Protein 1AEP (pdb70)

B-factor: mean 41.59, std 30.57, range [1.0, 100.0]

Sequence (153 aa):
NIAEAVQQLNHTIVNAAHELHETLGLPTPDEALNLLTEQANAFKTKIAEVTTSLKQEAEKHQGSVAEQLNAFARNLNNSIHDAATSLNLQDQLNSLQSALTNVGHQWQDIATKTQASAQEAWAPVQSALQEAAEKTKEAAANLQNSIQSAVQK

Organism: Locusta migratoria (NCBI:txid7004)

CATH classification: 1.20.120.20

Structure (mmCIF, N/CA/C/O backbone):
data_1AEP
#
_entry.id   1AEP
#
_cell.length_a   67.500
_cell.length_b   67.500
_cell.length_c   155.600
_cell.angle_alpha   90.00
_cell.angle_beta   90.00
_cell.angle_gamma   120.00
#
_symmetry.space_group_name_H-M   'P 65 2 2'
#
loop_
_atom_site.group_PDB
_atom_site.id
_atom_site.type_symbol
_atom_site.label_atom_id
_atom_site.label_alt_id
_atom_site.label_comp_id
_atom_site.label_asym_id
_atom_site.label_entity_id
_atom_site.label_seq_id
_atom_site.pdbx_PDB_ins_code
_atom_site.Cartn_x
_atom_site.Cartn_y
_atom_site.Cartn_z
_atom_site.occupancy
_atom_site.B_iso_or_equiv
_atom_site.auth_seq_id
_atom_site.auth_comp_id
_atom_site.auth_asym_id
_atom_site.auth_atom_id
_atom_site.pdbx_PDB_model_num
ATOM 1 N N . ASN A 1 6 ? 13.602 32.164 -11.368 1.00 67.96 6 ASN A N 1
ATOM 2 C CA . ASN A 1 6 ? 14.793 32.490 -10.582 1.00 48.86 6 ASN A CA 1
ATOM 3 C C . ASN A 1 6 ? 15.130 31.378 -9.628 1.00 100.00 6 ASN A C 1
ATOM 4 O O . ASN A 1 6 ? 16.262 30.887 -9.572 1.00 66.10 6 ASN A O 1
ATOM 9 N N . ILE A 1 7 ? 14.108 31.004 -8.862 1.00 33.01 7 ILE A N 1
ATOM 10 C CA . ILE A 1 7 ? 14.241 29.901 -7.953 1.00 34.29 7 ILE A CA 1
ATOM 11 C C . ILE A 1 7 ? 14.557 28.682 -8.794 1.00 21.60 7 ILE A C 1
ATOM 12 O O . ILE A 1 7 ? 15.448 27.890 -8.477 1.00 52.31 7 ILE A O 1
ATOM 17 N N . ALA A 1 8 ? 13.830 28.594 -9.895 1.00 67.51 8 ALA A N 1
ATOM 18 C CA . ALA A 1 8 ? 14.006 27.547 -10.862 1.00 10.64 8 ALA A CA 1
ATOM 19 C C . ALA A 1 8 ? 15.478 27.364 -11.155 1.00 12.89 8 ALA A C 1
ATOM 20 O O . ALA A 1 8 ? 16.023 26.259 -11.079 1.00 34.24 8 ALA A O 1
ATOM 22 N N . GLU A 1 9 ? 16.113 28.479 -11.461 1.00 25.91 9 GLU A N 1
ATOM 23 C CA . GLU A 1 9 ? 17.525 28.421 -11.741 1.00 21.50 9 GLU A CA 1
ATOM 24 C C . GLU A 1 9 ? 18.297 27.847 -10.593 1.00 30.31 9 GLU A C 1
ATOM 25 O O . GLU A 1 9 ? 18.992 26.834 -10.733 1.00 53.25 9 GLU A O 1
ATOM 31 N N . ALA A 1 10 ? 18.186 28.537 -9.464 1.00 14.27 10 ALA A N 1
ATOM 32 C CA . ALA A 1 10 ? 18.863 28.125 -8.256 1.00 33.46 10 ALA A CA 1
ATOM 33 C C . ALA A 1 10 ? 18.738 26.624 -8.034 1.00 13.87 10 ALA A C 1
ATOM 34 O O . ALA A 1 10 ? 19.722 25.900 -7.859 1.00 31.79 10 ALA A O 1
ATOM 36 N N . VAL A 1 11 ? 17.498 26.187 -8.101 1.00 11.32 11 VAL A N 1
ATOM 37 C CA . VAL A 1 11 ? 17.174 24.813 -7.896 1.00 25.50 11 VAL A CA 1
ATOM 38 C C . VAL A 1 11 ? 17.783 23.890 -8.930 1.00 27.21 11 VAL A C 1
ATOM 39 O O . VAL A 1 11 ? 18.078 22.735 -8.637 1.00 38.35 11 VAL A O 1
ATOM 43 N N . GLN A 1 12 ? 17.989 24.415 -10.128 1.00 28.66 12 GLN A N 1
ATOM 44 C CA . GLN A 1 12 ? 18.560 23.621 -11.191 1.00 27.01 12 GLN A CA 1
ATOM 45 C C . GLN A 1 12 ? 20.052 23.424 -10.963 1.00 20.22 12 GLN A C 1
ATOM 46 O O . GLN A 1 12 ? 20.637 22.365 -11.195 1.00 36.58 12 GLN A O 1
ATOM 52 N N . GLN A 1 13 ? 20.643 24.480 -10.442 1.00 35.99 13 GLN A N 1
ATOM 53 C CA . GLN A 1 13 ? 22.034 24.474 -10.139 1.00 28.43 13 GLN A CA 1
ATOM 54 C C . GLN A 1 13 ? 22.328 23.572 -8.944 1.00 22.26 13 GLN A C 1
ATOM 55 O O . GLN A 1 13 ? 23.366 22.931 -8.846 1.00 22.21 13 GLN A O 1
ATOM 61 N N . LEU A 1 14 ? 21.373 23.515 -8.039 1.00 22.83 14 LEU A N 1
ATOM 62 C CA . LEU A 1 14 ? 21.466 22.677 -6.867 1.00 8.10 14 LEU A CA 1
ATOM 63 C C . LEU A 1 14 ? 21.544 21.206 -7.256 1.00 35.56 14 LEU A C 1
ATOM 64 O O . LEU A 1 14 ? 22.377 20.432 -6.773 1.00 22.00 14 LEU A O 1
ATOM 69 N N . ASN A 1 15 ? 20.640 20.849 -8.151 1.00 10.27 15 ASN A N 1
ATOM 70 C CA . ASN A 1 15 ? 20.497 19.510 -8.665 1.00 19.42 15 ASN A CA 1
ATOM 71 C C . ASN A 1 15 ? 21.775 19.001 -9.285 1.00 8.22 15 ASN A C 1
ATOM 72 O O . ASN A 1 15 ? 22.239 17.888 -9.013 1.00 35.68 15 ASN A O 1
ATOM 77 N N . HIS A 1 16 ? 22.336 19.808 -10.146 1.00 23.01 16 HIS A N 1
ATOM 78 C CA . HIS A 1 16 ? 23.547 19.371 -10.769 1.00 13.92 16 HIS A CA 1
ATOM 79 C C . HIS A 1 16 ? 24.578 19.097 -9.700 1.00 11.19 16 HIS A C 1
ATOM 80 O O . HIS A 1 16 ? 25.237 18.054 -9.684 1.00 36.11 16 HIS A O 1
ATOM 87 N N . THR A 1 17 ? 24.692 20.066 -8.815 1.00 14.88 17 THR A N 1
ATOM 88 C CA . THR A 1 17 ? 25.631 19.952 -7.726 1.00 11.73 17 THR A CA 1
ATOM 89 C C . THR A 1 17 ? 25.422 18.623 -7.033 1.00 17.52 17 THR A C 1
ATOM 90 O O . THR A 1 17 ? 26.295 17.763 -7.025 1.00 43.98 17 THR A O 1
ATOM 94 N N . ILE A 1 18 ? 24.241 18.459 -6.481 1.00 2.16 18 ILE A N 1
ATOM 95 C CA . ILE A 1 18 ? 23.917 17.226 -5.775 1.00 27.31 18 ILE A CA 1
ATOM 96 C C . ILE A 1 18 ? 24.231 15.951 -6.555 1.00 7.17 18 ILE A C 1
ATOM 97 O O . ILE A 1 18 ? 24.821 15.014 -6.013 1.00 46.58 18 ILE A O 1
ATOM 102 N N . VAL A 1 19 ? 23.809 15.910 -7.813 1.00 23.44 19 VAL A N 1
ATOM 103 C CA . VAL A 1 19 ? 24.032 14.714 -8.602 1.00 14.83 19 VAL A CA 1
ATOM 104 C C . VAL A 1 19 ? 25.488 14.248 -8.604 1.00 25.32 19 VAL A C 1
ATOM 105 O O . VAL A 1 19 ? 25.791 13.067 -8.405 1.00 44.81 19 VAL A O 1
ATOM 109 N N . ASN A 1 20 ? 26.376 15.196 -8.864 1.00 22.80 20 ASN A N 1
ATOM 110 C CA . ASN A 1 20 ? 27.806 14.979 -8.911 1.00 25.01 20 ASN A CA 1
ATOM 111 C C . ASN A 1 20 ? 28.365 14.497 -7.564 1.00 16.52 20 ASN A C 1
ATOM 112 O O . ASN A 1 20 ? 28.976 13.431 -7.484 1.00 29.28 20 ASN A O 1
ATOM 117 N N . ALA A 1 21 ? 28.083 15.288 -6.507 1.00 23.75 21 ALA A N 1
ATOM 118 C CA . ALA A 1 21 ? 28.438 14.999 -5.127 1.00 29.28 21 ALA A CA 1
ATOM 119 C C . ALA A 1 21 ? 28.130 13.555 -4.814 1.00 20.49 21 ALA A C 1
ATOM 120 O O . ALA A 1 21 ? 28.967 12.830 -4.307 1.00 44.21 21 ALA A O 1
ATOM 122 N N . ALA A 1 22 ? 26.922 13.122 -5.166 1.00 35.55 22 ALA A N 1
ATOM 123 C CA . ALA A 1 22 ? 26.549 11.733 -4.954 1.00 23.30 22 ALA A CA 1
ATOM 124 C C . ALA A 1 22 ? 27.409 10.732 -5.730 1.00 26.73 22 ALA A C 1
ATOM 125 O O . ALA A 1 22 ? 27.762 9.691 -5.193 1.00 56.08 22 ALA A O 1
ATOM 127 N N . HIS A 1 23 ? 27.766 11.063 -6.980 1.00 18.02 23 HIS A N 1
ATOM 128 C CA . HIS A 1 23 ? 28.610 10.187 -7.781 1.00 33.51 23 HIS A CA 1
ATOM 129 C C . HIS A 1 23 ? 29.884 9.852 -7.014 1.00 26.23 23 HIS A C 1
ATOM 130 O O . HIS A 1 23 ? 30.309 8.698 -6.935 1.00 100.00 23 HIS A O 1
ATOM 137 N N . GLU A 1 24 ? 30.500 10.910 -6.472 1.00 24.34 24 GLU A N 1
ATOM 138 C CA . GLU A 1 24 ? 31.741 10.875 -5.703 1.00 42.18 24 GLU A CA 1
ATOM 139 C C . GLU A 1 24 ? 31.718 10.098 -4.423 1.00 16.99 24 GLU A C 1
ATOM 140 O O . GLU A 1 24 ? 32.751 9.593 -3.989 1.00 65.14 24 GLU A O 1
ATOM 146 N N . LEU A 1 25 ? 30.531 10.030 -3.827 1.00 45.25 25 LEU A N 1
ATOM 147 C CA . LEU A 1 25 ? 30.363 9.301 -2.607 1.00 12.63 25 LEU A CA 1
ATOM 148 C C . LEU A 1 25 ? 30.976 7.910 -2.736 1.00 71.16 25 LEU A C 1
ATOM 149 O O . LEU A 1 25 ? 31.642 7.418 -1.821 1.00 41.17 25 LEU A O 1
ATOM 154 N N . HIS A 1 26 ? 30.777 7.303 -3.916 1.00 41.32 26 HIS A N 1
ATOM 155 C CA . HIS A 1 26 ? 31.272 5.953 -4.299 1.00 67.61 26 HIS A CA 1
ATOM 156 C C . HIS A 1 26 ? 32.791 5.833 -4.324 1.00 41.50 26 HIS A C 1
ATOM 157 O O . HIS A 1 26 ? 33.355 4.737 -4.317 1.00 40.31 26 HIS A O 1
ATOM 164 N N . GLU A 1 27 ? 33.470 6.952 -4.386 1.00 35.73 27 GLU A N 1
ATOM 165 C CA . GLU A 1 27 ? 34.894 6.861 -4.435 1.00 27.63 27 GLU A CA 1
ATOM 166 C C . GLU A 1 27 ? 35.485 6.856 -3.052 1.00 31.89 27 GLU A C 1
ATOM 167 O O . GLU A 1 27 ? 36.706 6.866 -2.893 1.00 52.61 27 GLU A O 1
ATOM 173 N N . THR A 1 28 ? 34.606 6.876 -2.050 1.00 41.69 28 THR A N 1
ATOM 174 C CA . THR A 1 28 ? 35.073 6.863 -0.680 1.00 31.35 28 THR A CA 1
ATOM 175 C C 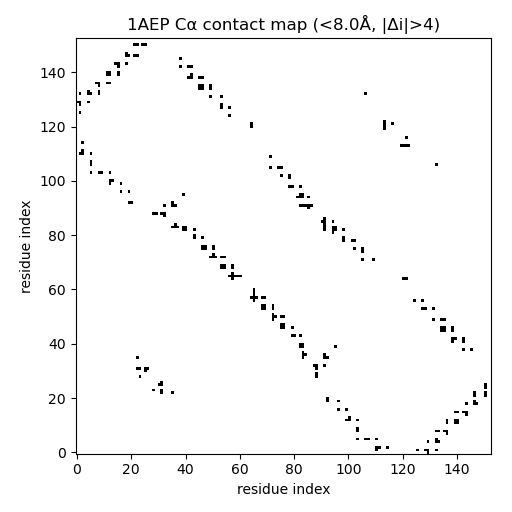. THR A 1 28 ? 35.567 5.461 -0.382 1.00 69.92 28 THR A C 1
ATOM 176 O O . THR A 1 28 ? 36.310 5.230 0.560 1.00 52.41 28 THR A O 1
ATOM 180 N N . LEU A 1 29 ? 35.131 4.528 -1.223 1.00 43.47 29 LEU A N 1
ATOM 181 C CA . LEU A 1 29 ? 35.463 3.119 -1.104 1.00 74.85 29 LEU A CA 1
ATOM 182 C C . LEU A 1 29 ? 36.896 2.775 -1.498 1.00 38.97 29 LEU A C 1
ATOM 183 O O . LEU A 1 29 ? 37.388 1.675 -1.222 1.00 91.64 29 LEU A O 1
ATOM 188 N N . GLY A 1 30 ? 37.548 3.723 -2.160 1.00 100.00 30 GLY A N 1
ATOM 189 C CA . GLY A 1 30 ? 38.918 3.564 -2.624 1.00 100.00 30 GLY A CA 1
ATOM 190 C C . GLY A 1 30 ? 39.947 4.042 -1.614 1.00 100.00 30 GLY A C 1
ATOM 191 O O . GLY A 1 30 ? 41.156 4.016 -1.867 1.00 100.00 30 GLY A O 1
ATOM 192 N N . LEU A 1 31 ? 39.453 4.473 -0.462 1.00 100.00 31 LEU A N 1
ATOM 193 C CA . LEU A 1 31 ? 40.286 4.945 0.619 1.00 100.00 31 LEU A CA 1
ATOM 194 C C . LEU A 1 31 ? 41.055 3.806 1.244 1.00 93.26 31 LEU A C 1
ATOM 195 O O . LEU A 1 31 ? 40.631 2.652 1.183 1.00 100.00 31 LEU A O 1
ATOM 200 N N . PRO A 1 32 ? 42.180 4.154 1.864 1.00 100.00 32 PRO A N 1
ATOM 201 C CA . PRO A 1 32 ? 43.037 3.190 2.523 1.00 100.00 32 PRO A CA 1
ATOM 202 C C . PRO A 1 32 ? 42.289 2.157 3.359 1.00 62.23 32 PRO A C 1
ATOM 203 O O . PRO A 1 32 ? 42.347 0.965 3.087 1.00 67.11 32 PRO A O 1
ATOM 207 N N . THR A 1 33 ? 41.590 2.622 4.392 1.00 52.69 33 THR A N 1
ATOM 208 C CA . THR A 1 33 ? 40.839 1.714 5.239 1.00 86.86 33 THR A CA 1
ATOM 209 C C . THR A 1 33 ? 39.349 1.890 5.090 1.00 42.19 33 THR A C 1
ATOM 210 O O . THR A 1 33 ? 38.889 2.943 4.603 1.00 100.00 33 THR A O 1
ATOM 214 N N . PRO A 1 34 ? 38.600 0.846 5.441 1.00 73.01 34 PRO A N 1
ATOM 215 C CA . PRO A 1 34 ? 37.151 0.873 5.400 1.00 100.00 34 PRO A CA 1
ATOM 216 C C . PRO A 1 34 ? 36.668 1.639 6.633 1.00 33.22 34 PRO A C 1
ATOM 217 O O . PRO A 1 34 ? 35.490 1.919 6.815 1.00 100.00 34 PRO A O 1
ATOM 221 N N . ASP A 1 35 ? 37.644 2.038 7.472 1.00 68.54 35 ASP A N 1
ATOM 222 C CA . ASP A 1 35 ? 37.438 2.827 8.689 1.00 61.31 35 ASP A CA 1
ATOM 223 C C . ASP A 1 35 ? 37.612 4.327 8.407 1.00 64.16 35 ASP A C 1
ATOM 224 O O . ASP A 1 35 ? 36.794 5.172 8.772 1.00 63.17 35 ASP A O 1
ATOM 229 N N . GLU A 1 36 ? 38.713 4.640 7.759 1.00 32.98 36 GLU A N 1
ATOM 230 C CA . GLU A 1 36 ? 39.040 5.997 7.397 1.00 29.87 36 GLU A CA 1
ATOM 231 C C . GLU A 1 36 ? 37.872 6.646 6.697 1.00 34.47 36 GLU A C 1
ATOM 232 O O . GLU A 1 36 ? 37.443 7.758 7.015 1.00 69.50 36 GLU A O 1
ATOM 238 N N . ALA A 1 37 ? 37.396 5.936 5.700 1.00 36.54 37 ALA A N 1
ATOM 239 C CA . ALA A 1 37 ? 36.297 6.401 4.905 1.00 42.42 37 ALA A CA 1
ATOM 240 C C . ALA A 1 37 ? 35.045 6.603 5.731 1.00 25.82 37 ALA A C 1
ATOM 241 O O . ALA A 1 37 ? 34.352 7.611 5.615 1.00 75.41 37 ALA A O 1
ATOM 243 N N . LEU A 1 38 ? 34.759 5.619 6.572 1.00 28.12 38 LEU A N 1
ATOM 244 C CA . LEU A 1 38 ? 33.577 5.691 7.405 1.00 20.09 38 LEU A CA 1
ATOM 245 C C . LEU A 1 38 ? 33.536 6.930 8.262 1.00 29.05 38 LEU A C 1
ATOM 246 O O . LEU A 1 38 ? 32.485 7.519 8.493 1.00 41.70 38 LEU A O 1
ATOM 251 N N . ASN A 1 39 ? 34.703 7.317 8.755 1.00 27.39 39 ASN A N 1
ATOM 252 C CA . ASN A 1 39 ? 34.845 8.458 9.612 1.00 47.94 39 ASN A CA 1
ATOM 253 C C . ASN A 1 39 ? 34.711 9.734 8.805 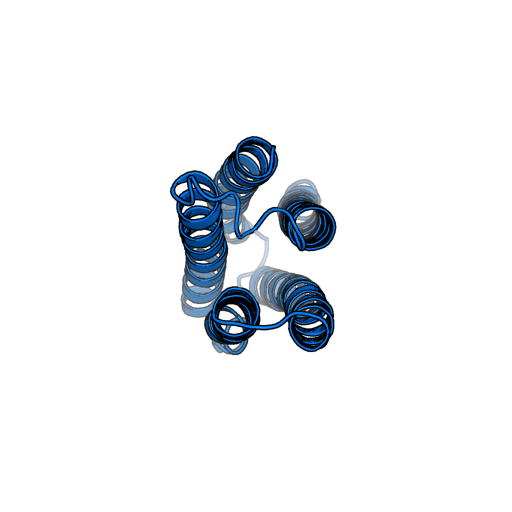1.00 32.77 39 ASN A C 1
ATOM 254 O O . ASN A 1 39 ? 34.073 10.718 9.214 1.00 46.07 39 ASN A O 1
ATOM 259 N N . LEU A 1 40 ? 35.286 9.659 7.604 1.00 22.89 40 LEU A N 1
ATOM 260 C CA . LEU A 1 40 ? 35.211 10.768 6.683 1.00 13.28 40 LEU A CA 1
ATOM 261 C C . LEU A 1 40 ? 33.737 11.074 6.375 1.00 23.50 40 LEU A C 1
ATOM 262 O O . LEU A 1 40 ? 33.201 12.166 6.598 1.00 36.53 40 LEU A O 1
ATOM 267 N N . LEU A 1 41 ? 33.053 10.066 5.880 1.00 13.32 41 LEU A N 1
ATOM 268 C CA . LEU A 1 41 ? 31.661 10.154 5.558 1.00 27.50 41 LEU A CA 1
ATOM 269 C C . LEU A 1 41 ? 30.797 10.677 6.712 1.00 42.55 41 LEU A C 1
ATOM 270 O O . LEU A 1 41 ? 29.987 11.598 6.551 1.00 41.40 41 LEU A O 1
ATOM 275 N N . THR A 1 42 ? 30.950 10.042 7.860 1.00 15.80 42 THR A N 1
ATOM 276 C CA . THR A 1 42 ? 30.132 10.419 8.972 1.00 29.14 42 THR A CA 1
ATOM 277 C C . THR A 1 42 ? 30.238 11.875 9.249 1.00 25.44 42 THR A C 1
ATOM 278 O O . THR A 1 42 ? 29.256 12.553 9.530 1.00 38.62 42 THR A O 1
ATOM 282 N N . GLU A 1 43 ? 31.466 12.320 9.120 1.00 9.16 43 GLU A N 1
ATOM 283 C CA . GLU A 1 43 ? 31.790 13.706 9.334 1.00 1.51 43 GLU A CA 1
ATOM 284 C C . GLU A 1 43 ? 31.078 14.591 8.354 1.00 18.42 43 GLU A C 1
ATOM 285 O O . GLU A 1 43 ? 30.353 15.516 8.711 1.00 40.16 43 GLU A O 1
ATOM 291 N N . GLN A 1 44 ? 31.302 14.296 7.095 1.00 32.94 44 GLN A N 1
ATOM 292 C CA . GLN A 1 44 ? 30.683 15.049 6.038 1.00 18.15 44 GLN A CA 1
ATOM 293 C C . GLN A 1 44 ? 29.171 15.076 6.168 1.00 23.98 44 GLN A C 1
ATOM 294 O O . GLN A 1 44 ? 28.524 16.119 6.028 1.00 19.27 44 GLN A O 1
ATOM 300 N N . ALA A 1 45 ? 28.615 13.912 6.421 1.00 7.56 45 ALA A N 1
ATOM 301 C CA . ALA A 1 45 ? 27.196 13.841 6.584 1.00 12.40 45 ALA A CA 1
ATOM 302 C C . ALA A 1 45 ? 26.750 14.782 7.689 1.00 7.54 45 ALA A C 1
ATOM 303 O O . ALA A 1 45 ? 25.730 15.455 7.608 1.00 34.31 45 ALA A O 1
ATOM 305 N N . ASN A 1 46 ? 27.544 14.842 8.737 1.00 23.73 46 ASN A N 1
ATOM 306 C CA . ASN A 1 46 ? 27.170 15.687 9.821 1.00 3.89 46 ASN A CA 1
ATOM 307 C C . ASN A 1 46 ? 27.275 17.144 9.484 1.00 12.77 46 ASN A C 1
ATOM 308 O O . ASN A 1 46 ? 26.486 17.957 9.935 1.00 20.75 46 ASN A O 1
ATOM 313 N N . ALA A 1 47 ? 28.270 17.473 8.679 1.00 7.96 47 ALA A N 1
ATOM 314 C CA . ALA A 1 47 ? 28.443 18.859 8.289 1.00 10.07 47 ALA A CA 1
ATOM 315 C C . ALA A 1 47 ? 27.256 19.353 7.462 1.00 7.25 47 ALA A C 1
ATOM 316 O O . ALA A 1 47 ? 26.758 20.465 7.640 1.00 29.57 47 ALA A O 1
ATOM 318 N N . PHE A 1 48 ? 26.802 18.491 6.566 1.00 5.40 48 PHE A N 1
ATOM 319 C CA . PHE A 1 48 ? 25.693 18.766 5.703 1.00 27.96 48 PHE A CA 1
ATOM 320 C C . PHE A 1 48 ? 24.440 18.935 6.484 1.00 12.89 48 PHE A C 1
ATOM 321 O O . PHE A 1 48 ? 23.711 19.939 6.410 1.00 19.59 48 PHE A O 1
ATOM 329 N N . LYS A 1 49 ? 24.188 17.885 7.247 1.00 18.07 49 LYS A N 1
ATOM 330 C CA . LYS A 1 49 ? 23.000 17.851 8.061 1.00 1.00 49 LYS A CA 1
ATOM 331 C C . LYS A 1 49 ? 22.877 19.168 8.794 1.00 1.47 49 LYS A C 1
ATOM 332 O O . LYS A 1 49 ? 21.811 19.764 8.926 1.00 38.85 49 LYS A O 1
ATOM 338 N N . THR A 1 50 ? 24.018 19.608 9.302 1.00 20.04 50 THR A N 1
ATOM 339 C CA . THR A 1 50 ? 24.107 20.833 10.102 1.00 29.48 50 THR A CA 1
ATOM 340 C C . THR A 1 50 ? 23.631 22.049 9.359 1.00 20.24 50 THR A C 1
ATOM 341 O O . THR A 1 50 ? 22.935 22.905 9.882 1.00 31.70 50 THR A O 1
ATOM 345 N N . LYS A 1 51 ? 24.097 22.139 8.127 1.00 30.10 51 LYS A N 1
ATOM 346 C CA . LYS A 1 51 ? 23.757 23.232 7.264 1.00 11.03 51 LYS A CA 1
ATOM 347 C C . LYS A 1 51 ? 22.279 23.206 6.852 1.00 50.65 51 LYS A C 1
ATOM 348 O O . LYS A 1 51 ? 21.604 24.227 6.941 1.00 18.37 51 LYS A O 1
ATOM 354 N N . ILE A 1 52 ? 21.775 22.051 6.395 1.00 11.00 52 ILE A N 1
ATOM 355 C CA . ILE A 1 52 ? 20.377 21.889 5.995 1.00 18.43 52 ILE A CA 1
ATOM 356 C C . ILE A 1 52 ? 19.403 22.219 7.112 1.00 19.93 52 ILE A C 1
ATOM 357 O O . ILE A 1 52 ? 18.315 22.772 6.933 1.00 54.16 52 ILE A O 1
ATOM 362 N N . ALA A 1 53 ? 19.807 21.882 8.302 1.00 22.13 53 ALA A N 1
ATOM 363 C CA . ALA A 1 53 ? 18.981 22.203 9.423 1.00 37.72 53 ALA A CA 1
ATOM 364 C C . ALA A 1 53 ? 18.966 23.722 9.672 1.00 5.69 53 ALA A C 1
ATOM 365 O O . ALA A 1 53 ? 18.016 24.293 10.211 1.00 57.14 53 ALA A O 1
ATOM 367 N N . GLU A 1 54 ? 20.042 24.395 9.274 1.00 59.40 54 GLU A N 1
ATOM 368 C CA . GLU A 1 54 ? 20.128 25.831 9.451 1.00 9.87 54 GLU A CA 1
ATOM 369 C C . GLU A 1 54 ? 19.070 26.530 8.641 1.00 22.98 54 GLU A C 1
ATOM 370 O O . GLU A 1 54 ? 18.383 27.430 9.128 1.00 31.63 54 GLU A O 1
ATOM 376 N N . VAL A 1 55 ? 18.978 26.099 7.380 1.00 3.17 55 VAL A N 1
ATOM 377 C CA . VAL A 1 55 ? 18.048 26.574 6.388 1.00 26.39 55 VAL A CA 1
ATOM 378 C C . VAL A 1 55 ? 16.646 26.367 6.888 1.00 1.20 55 VAL A C 1
ATOM 379 O O . VAL A 1 55 ? 15.834 27.293 6.985 1.00 45.88 55 VAL A O 1
ATOM 383 N N . THR A 1 56 ? 16.362 25.120 7.247 1.00 18.98 56 THR A N 1
ATOM 384 C CA . THR A 1 56 ? 15.072 24.765 7.783 1.00 8.06 56 THR A CA 1
ATOM 385 C C . THR A 1 56 ? 14.601 25.737 8.848 1.00 14.23 56 THR A C 1
ATOM 386 O O . THR A 1 56 ? 13.454 26.159 8.874 1.00 33.25 56 THR A O 1
ATOM 390 N N . THR A 1 57 ? 15.520 26.107 9.736 1.00 25.53 57 THR A N 1
ATOM 391 C CA . THR A 1 57 ? 15.233 27.036 10.810 1.00 11.26 57 THR A CA 1
ATOM 392 C C . THR A 1 57 ? 15.008 28.450 10.336 1.00 21.26 57 THR A C 1
ATOM 393 O O . THR A 1 57 ? 14.144 29.174 10.796 1.00 33.34 57 THR A O 1
ATOM 397 N N . SER A 1 58 ? 15.761 28.846 9.360 1.00 21.67 58 SER A N 1
ATOM 398 C CA . SER A 1 58 ? 15.551 30.191 8.916 1.00 1.41 58 SER A CA 1
ATOM 399 C C . SER A 1 58 ? 14.295 30.356 8.075 1.00 7.05 58 SER A C 1
ATOM 400 O O . SER A 1 58 ? 13.702 31.426 8.015 1.00 29.80 58 SER A O 1
ATOM 403 N N . LEU A 1 59 ? 13.865 29.293 7.433 1.00 19.82 59 LEU A N 1
ATOM 404 C CA . LEU A 1 59 ? 12.667 29.319 6.620 1.00 14.93 59 LEU A CA 1
ATOM 405 C C . LEU A 1 59 ? 11.449 29.205 7.515 1.00 44.35 59 LEU A C 1
ATOM 406 O O . LEU A 1 59 ? 10.383 29.727 7.228 1.00 22.83 59 LEU A O 1
ATOM 411 N N . LYS A 1 60 ? 11.603 28.488 8.619 1.00 12.76 60 LYS A N 1
ATOM 412 C CA . LYS A 1 60 ? 10.502 28.370 9.530 1.00 20.67 60 LYS A CA 1
ATOM 413 C C . LYS A 1 60 ? 10.146 29.788 10.028 1.00 21.52 60 LYS A C 1
ATOM 414 O O . LYS A 1 60 ? 8.994 30.156 10.205 1.00 52.56 60 LYS A O 1
ATOM 420 N N . GLN A 1 61 ? 11.204 30.561 10.244 1.00 32.86 61 GLN A N 1
ATOM 421 C CA . GLN A 1 61 ? 11.118 31.928 10.748 1.00 5.85 61 GLN A CA 1
ATOM 422 C C . GLN A 1 61 ? 10.425 32.859 9.798 1.00 22.20 61 GLN A C 1
ATOM 423 O O . GLN A 1 61 ? 9.636 33.737 10.156 1.00 43.77 61 GLN A O 1
ATOM 429 N N . GLU A 1 62 ? 10.748 32.640 8.559 1.00 30.34 62 GLU A N 1
ATOM 430 C CA . GLU A 1 62 ? 10.155 33.421 7.526 1.00 34.13 62 GLU A CA 1
ATOM 431 C C . GLU A 1 62 ? 8.654 33.182 7.481 1.00 26.39 62 GLU A C 1
ATOM 432 O O . GLU A 1 62 ? 7.849 34.110 7.411 1.00 30.88 62 GLU A O 1
ATOM 438 N N . ALA A 1 63 ? 8.293 31.907 7.531 1.00 27.23 63 ALA A N 1
ATOM 439 C CA . ALA A 1 63 ? 6.908 31.517 7.454 1.00 28.77 63 ALA A CA 1
ATOM 440 C C . ALA A 1 63 ? 6.080 32.256 8.482 1.00 17.69 63 ALA A C 1
ATOM 441 O O . ALA A 1 63 ? 4.914 32.555 8.267 1.00 35.41 63 ALA A O 1
ATOM 443 N N . GLU A 1 64 ? 6.713 32.524 9.600 1.00 26.60 64 GLU A N 1
ATOM 444 C CA . GLU A 1 64 ? 6.064 33.188 10.690 1.00 4.65 64 GLU A CA 1
ATOM 445 C C . GLU A 1 64 ? 5.630 34.574 10.323 1.00 32.89 64 GLU A C 1
ATOM 446 O O . GLU A 1 64 ? 4.807 35.164 11.014 1.00 28.00 64 GLU A O 1
ATOM 452 N N . LYS A 1 65 ? 6.227 35.111 9.275 1.00 21.00 65 LYS A N 1
ATOM 453 C CA . LYS A 1 65 ? 5.899 36.477 8.886 1.00 22.60 65 LYS A CA 1
ATOM 454 C C . LYS A 1 65 ? 4.809 36.620 7.854 1.00 15.52 65 LYS A C 1
ATOM 455 O O . LYS A 1 65 ? 4.310 37.717 7.636 1.00 31.46 65 LYS A O 1
ATOM 461 N N . HIS A 1 66 ? 4.451 35.519 7.211 1.00 17.94 66 HIS A N 1
ATOM 462 C CA . HIS A 1 66 ? 3.441 35.578 6.189 1.00 21.55 66 HIS A CA 1
ATOM 463 C C . HIS A 1 66 ? 2.131 34.951 6.619 1.00 46.05 66 HIS A C 1
ATOM 464 O O . HIS A 1 66 ? 2.076 34.334 7.678 1.00 26.76 66 HIS A O 1
ATOM 471 N N . GLN A 1 67 ? 1.091 35.152 5.821 1.00 42.25 67 GLN A N 1
ATOM 472 C CA . GLN A 1 67 ? -0.222 34.635 6.133 1.00 27.71 67 GLN A CA 1
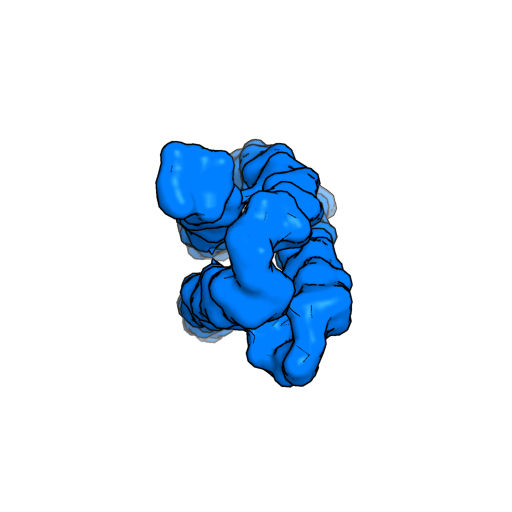ATOM 473 C C . GLN A 1 67 ? -0.682 33.689 5.073 1.00 48.60 67 GLN A C 1
ATOM 474 O O . GLN A 1 67 ? -0.139 33.641 3.970 1.00 20.39 67 GLN A O 1
ATOM 480 N N . GLY A 1 68 ? -1.718 32.953 5.393 1.00 12.61 68 GLY A N 1
ATOM 481 C CA . GLY A 1 68 ? -2.247 32.076 4.368 1.00 42.12 68 GLY A CA 1
ATOM 482 C C . GLY A 1 68 ? -1.585 30.726 4.309 1.00 12.70 68 GLY A C 1
ATOM 483 O O . GLY A 1 68 ? -1.034 30.240 5.282 1.00 71.30 68 GLY A O 1
ATOM 484 N N . SER A 1 69 ? -1.712 30.090 3.142 1.00 22.81 69 SER A N 1
ATOM 485 C CA . SER A 1 69 ? -1.202 28.753 2.891 1.00 9.79 69 SER A CA 1
ATOM 486 C C . SER A 1 69 ? 0.259 28.696 2.473 1.00 33.54 69 SER A C 1
ATOM 487 O O . SER A 1 69 ? 0.870 27.630 2.496 1.00 43.05 69 SER A O 1
ATOM 490 N N . VAL A 1 70 ? 0.806 29.847 2.098 1.00 11.87 70 VAL A N 1
ATOM 491 C CA . VAL A 1 70 ? 2.201 29.950 1.706 1.00 28.73 70 VAL A CA 1
ATOM 492 C C . VAL A 1 70 ? 3.027 29.664 2.950 1.00 25.48 70 VAL A C 1
ATOM 493 O O . VAL A 1 70 ? 3.940 28.843 2.942 1.00 48.73 70 VAL A O 1
ATOM 497 N N . ALA A 1 71 ? 2.628 30.329 4.033 1.00 4.64 71 ALA A N 1
ATOM 498 C CA . ALA A 1 71 ? 3.239 30.206 5.340 1.00 25.99 71 ALA A CA 1
ATOM 499 C C . ALA A 1 71 ? 3.136 28.789 5.836 1.00 11.60 71 ALA A C 1
ATOM 500 O O . ALA A 1 71 ? 4.080 28.219 6.375 1.00 43.01 71 ALA A O 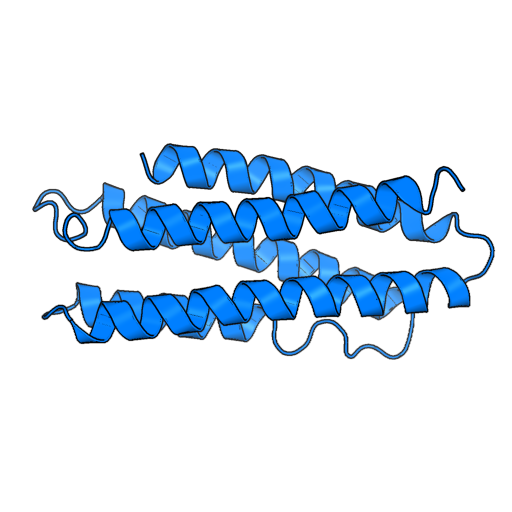1
ATOM 502 N N . GLU A 1 72 ? 1.962 28.217 5.630 1.00 19.29 72 GLU A N 1
ATOM 503 C CA . GLU A 1 72 ? 1.744 26.849 6.008 1.00 8.85 72 GLU A CA 1
ATOM 504 C C . GLU A 1 72 ? 2.716 25.956 5.252 1.00 13.27 72 GLU A C 1
ATOM 505 O O . GLU A 1 72 ? 3.558 25.227 5.815 1.00 100.00 72 GLU A O 1
ATOM 511 N N . GLN A 1 73 ? 2.621 26.049 3.949 1.00 29.63 73 GLN A N 1
ATOM 512 C CA . GLN A 1 73 ? 3.410 25.277 3.051 1.00 8.01 73 GLN A CA 1
ATOM 513 C C . GLN A 1 73 ? 4.895 25.513 3.178 1.00 21.90 73 GLN A C 1
ATOM 514 O O . GLN A 1 73 ? 5.669 24.616 2.878 1.00 30.51 73 GLN A O 1
ATOM 520 N N . LEU A 1 74 ? 5.276 26.729 3.572 1.00 12.17 74 LEU A N 1
ATOM 521 C CA . LEU A 1 74 ? 6.674 27.091 3.735 1.00 21.05 74 LEU A CA 1
ATOM 522 C C . LEU A 1 74 ? 7.256 26.363 4.934 1.00 44.49 74 LEU A C 1
ATOM 523 O O . LEU A 1 74 ? 8.318 25.732 4.882 1.00 27.36 74 LEU A O 1
ATOM 528 N N . ASN A 1 75 ? 6.500 26.437 6.024 1.00 40.66 75 ASN A N 1
ATOM 529 C CA . ASN A 1 75 ? 6.833 25.783 7.264 1.00 40.15 75 ASN A CA 1
ATOM 530 C C . ASN A 1 75 ? 6.927 24.284 7.025 1.00 17.48 75 ASN A C 1
ATOM 531 O O . ASN A 1 75 ? 7.843 23.615 7.483 1.00 60.92 75 ASN A O 1
ATOM 536 N N . ALA A 1 76 ? 5.974 23.771 6.261 1.00 25.98 76 ALA A N 1
ATOM 537 C CA . ALA A 1 76 ? 5.965 22.360 5.914 1.00 10.40 76 ALA A CA 1
ATOM 538 C C . ALA A 1 76 ? 7.251 21.944 5.235 1.00 22.14 76 ALA A C 1
ATOM 539 O O . ALA A 1 76 ? 7.904 20.982 5.630 1.00 46.46 76 ALA A O 1
ATOM 541 N N . PHE A 1 77 ? 7.601 22.654 4.171 1.00 16.69 77 PHE A N 1
ATOM 542 C CA . PHE A 1 77 ? 8.786 22.352 3.421 1.00 25.63 77 PHE A CA 1
ATOM 543 C C . PHE A 1 77 ? 9.984 22.242 4.311 1.00 11.50 77 PHE A C 1
ATOM 544 O O . PHE A 1 77 ? 10.758 21.293 4.243 1.00 19.17 77 PHE A O 1
ATOM 552 N N . ALA A 1 78 ? 10.130 23.239 5.150 1.00 9.54 78 ALA A N 1
ATOM 553 C CA . ALA A 1 78 ? 11.229 23.209 6.053 1.00 16.12 78 ALA A CA 1
ATOM 554 C C . ALA A 1 78 ? 11.230 21.927 6.881 1.00 24.55 78 ALA A C 1
ATOM 555 O O . ALA A 1 78 ? 12.236 21.236 6.957 1.00 47.58 78 ALA A O 1
ATOM 557 N N . ARG A 1 79 ? 10.102 21.633 7.534 1.00 30.29 79 ARG A N 1
ATOM 558 C CA . ARG A 1 79 ? 9.988 20.452 8.376 1.00 40.76 79 ARG A CA 1
ATOM 559 C C . ARG A 1 79 ? 10.456 19.221 7.636 1.00 19.81 79 ARG A C 1
ATOM 560 O O . ARG A 1 79 ? 11.231 18.424 8.133 1.00 49.14 79 ARG A O 1
ATOM 568 N N . ASN A 1 80 ? 9.980 19.099 6.413 1.00 19.43 80 ASN A N 1
ATOM 569 C CA . ASN A 1 80 ? 10.335 17.989 5.566 1.00 22.59 80 ASN A CA 1
ATOM 570 C C . ASN A 1 80 ? 11.815 17.900 5.257 1.00 38.50 80 ASN A C 1
ATOM 571 O O . ASN A 1 80 ? 12.380 16.809 5.325 1.00 32.80 80 ASN A O 1
ATOM 576 N N . LEU A 1 81 ? 12.435 19.045 4.892 1.00 23.11 81 LEU A N 1
ATOM 577 C CA . LEU A 1 81 ? 13.846 19.044 4.597 1.00 28.57 81 LEU A CA 1
ATOM 578 C C . LEU A 1 81 ? 14.570 18.439 5.768 1.00 46.33 81 LEU A C 1
ATOM 579 O O . LEU A 1 81 ? 15.447 17.615 5.619 1.00 28.87 81 LEU A O 1
ATOM 584 N N . ASN A 1 82 ? 14.128 18.839 6.965 1.00 16.04 82 ASN A N 1
ATOM 585 C CA . ASN A 1 82 ? 14.696 18.350 8.202 1.00 61.29 82 ASN A CA 1
ATOM 586 C C . ASN A 1 82 ? 14.519 16.851 8.390 1.00 20.88 82 ASN A C 1
ATOM 587 O O . ASN A 1 82 ? 15.362 16.165 8.961 1.00 49.80 82 ASN A O 1
ATOM 592 N N . ASN A 1 83 ? 13.409 16.332 7.918 1.00 62.10 83 ASN A N 1
ATOM 593 C CA . ASN A 1 83 ? 13.160 14.925 8.083 1.00 57.25 83 ASN A CA 1
ATOM 594 C C . ASN A 1 83 ? 13.996 14.046 7.177 1.00 12.37 83 ASN A C 1
ATOM 595 O O . ASN A 1 83 ? 14.315 12.905 7.501 1.00 100.00 83 ASN A O 1
ATOM 600 N N . SER A 1 84 ? 14.366 14.572 6.037 1.00 29.89 84 SER A N 1
ATOM 601 C CA . SER A 1 84 ? 15.154 13.748 5.168 1.00 26.66 84 SER A CA 1
ATOM 602 C C . SER A 1 84 ? 16.622 13.711 5.527 1.00 27.90 84 SER A C 1
ATOM 603 O O . SER A 1 84 ? 17.364 12.935 4.943 1.00 92.27 84 SER A O 1
ATOM 606 N N . ILE A 1 85 ? 17.046 14.512 6.516 1.00 29.49 85 ILE A N 1
ATOM 607 C CA . ILE A 1 85 ? 18.455 14.501 6.917 1.00 45.84 85 ILE A CA 1
ATOM 608 C C . ILE A 1 85 ? 18.780 13.980 8.331 1.00 32.38 85 ILE A C 1
ATOM 609 O O . ILE A 1 85 ? 19.817 13.344 8.528 1.00 83.01 85 ILE A O 1
ATOM 614 N N . HIS A 1 86 ? 17.909 14.271 9.296 1.00 31.73 86 HIS A N 1
ATOM 615 C CA . HIS A 1 86 ? 18.086 13.886 10.692 1.00 37.66 86 HIS A CA 1
ATOM 616 C C . HIS A 1 86 ? 18.895 12.622 10.929 1.00 82.10 86 HIS A C 1
ATOM 617 O O . HIS A 1 86 ? 19.880 12.594 11.675 1.00 44.00 86 HIS A O 1
ATOM 624 N N . ASP A 1 87 ? 18.457 11.565 10.275 1.00 35.18 87 ASP A N 1
ATOM 625 C CA . ASP A 1 87 ? 19.098 10.283 10.412 1.00 83.41 87 ASP A CA 1
ATOM 626 C C . ASP A 1 87 ? 19.922 9.927 9.215 1.00 33.97 87 ASP A C 1
ATOM 627 O O . ASP A 1 87 ? 19.544 9.078 8.426 1.00 86.84 87 ASP A O 1
ATOM 632 N N . ALA A 1 88 ? 21.068 10.564 9.082 1.00 31.74 88 ALA A N 1
ATOM 633 C CA . ALA A 1 88 ? 21.881 10.274 7.940 1.00 52.62 88 ALA A CA 1
ATOM 634 C C . ALA A 1 88 ? 23.305 9.877 8.278 1.00 100.00 88 ALA A C 1
ATOM 635 O O . ALA A 1 88 ? 24.029 9.356 7.424 1.00 38.45 88 ALA A O 1
ATOM 637 N N . ALA A 1 89 ? 23.704 10.103 9.517 1.00 61.12 89 ALA A N 1
ATOM 638 C CA . ALA A 1 89 ? 25.045 9.742 9.898 1.00 100.00 89 ALA A CA 1
ATOM 639 C C . ALA A 1 89 ? 24.982 8.751 11.033 1.00 20.57 89 ALA A C 1
ATOM 640 O O . ALA A 1 89 ? 25.835 8.696 11.909 1.00 100.00 89 ALA A O 1
ATOM 642 N N . THR A 1 90 ? 23.898 7.981 11.021 1.00 52.48 90 THR A N 1
ATOM 643 C CA . THR A 1 90 ? 23.625 6.993 12.037 1.00 33.49 90 THR A CA 1
ATOM 644 C C . THR A 1 90 ? 24.198 5.595 11.791 1.00 20.00 90 THR A C 1
ATOM 645 O O . THR A 1 90 ? 24.716 4.995 12.720 1.00 34.08 90 THR A O 1
ATOM 649 N N . SER A 1 91 ? 24.056 5.092 10.570 1.00 54.60 91 SER A N 1
ATOM 650 C CA . SER A 1 91 ? 24.553 3.760 10.287 1.00 41.35 91 SER A CA 1
ATOM 651 C C . SER A 1 91 ? 25.887 3.453 10.918 1.00 28.12 91 SER A C 1
ATOM 652 O O . SER A 1 91 ? 26.695 4.340 11.060 1.00 38.55 91 SER A O 1
ATOM 655 N N . LEU A 1 92 ? 26.062 2.220 11.353 1.00 61.87 92 LEU A N 1
ATOM 656 C CA . LEU A 1 92 ? 27.270 1.746 12.031 1.00 27.82 92 LEU A CA 1
ATOM 657 C C . LEU A 1 92 ? 28.317 1.168 11.105 1.00 30.80 92 LEU A C 1
ATOM 658 O O . LEU A 1 92 ? 29.388 0.785 11.557 1.00 100.00 92 LEU A O 1
ATOM 663 N N . ASN A 1 93 ? 28.019 1.115 9.812 1.00 51.91 93 ASN A N 1
ATOM 664 C CA . ASN A 1 93 ? 28.967 0.593 8.851 1.00 26.79 93 ASN A CA 1
ATOM 665 C C . ASN A 1 93 ? 29.020 1.422 7.582 1.00 35.97 93 ASN A C 1
ATOM 666 O O . ASN A 1 93 ? 28.056 2.073 7.193 1.00 57.29 93 ASN A O 1
ATOM 671 N N . LEU A 1 94 ? 30.167 1.389 6.938 1.00 37.88 94 LEU A N 1
ATOM 672 C CA . LEU A 1 94 ? 30.369 2.089 5.708 1.00 21.28 94 LEU A CA 1
ATOM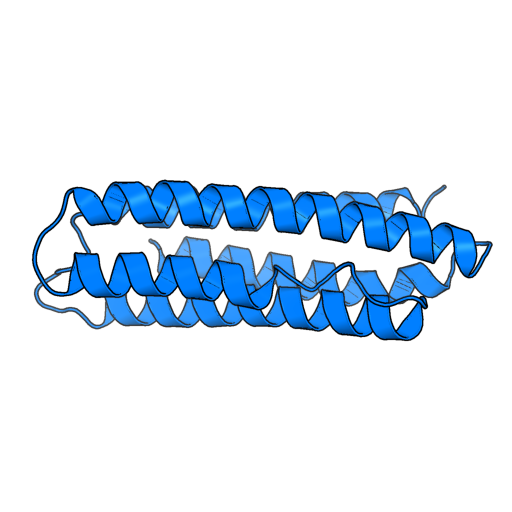 673 C C . LEU A 1 94 ? 29.194 1.943 4.737 1.00 59.15 94 LEU A C 1
ATOM 674 O O . LEU A 1 94 ? 28.655 2.922 4.228 1.00 69.85 94 LEU A O 1
ATOM 679 N N . GLN A 1 95 ? 28.795 0.712 4.476 1.00 47.32 95 GLN A N 1
ATOM 680 C CA . GLN A 1 95 ? 27.724 0.463 3.536 1.00 32.57 95 GLN A CA 1
ATOM 681 C C . GLN A 1 95 ? 26.468 1.277 3.757 1.00 30.06 95 GLN A C 1
ATOM 682 O O . GLN A 1 95 ? 26.031 2.003 2.879 1.00 21.37 95 GLN A O 1
ATOM 688 N N . ASP A 1 96 ? 25.870 1.099 4.936 1.00 35.67 96 ASP A N 1
ATOM 689 C CA . ASP A 1 96 ? 24.646 1.767 5.275 1.00 48.72 96 ASP A CA 1
ATOM 690 C C . ASP A 1 96 ? 24.812 3.257 5.296 1.00 51.24 96 ASP A C 1
ATOM 691 O O . ASP A 1 96 ? 23.912 3.993 4.905 1.00 75.92 96 ASP A O 1
ATOM 696 N N . GLN A 1 97 ? 25.996 3.675 5.731 1.00 22.63 97 GLN A N 1
ATOM 697 C CA . GLN A 1 97 ? 26.381 5.065 5.803 1.00 26.21 97 GLN A CA 1
ATOM 698 C C . GLN A 1 97 ? 26.328 5.731 4.452 1.00 30.15 97 GLN A C 1
ATOM 699 O O . GLN A 1 97 ? 25.900 6.878 4.294 1.00 40.50 97 GLN A O 1
ATOM 705 N N . LEU A 1 98 ? 26.810 4.982 3.488 1.00 12.48 98 LEU A N 1
ATOM 706 C CA . LEU A 1 98 ? 26.880 5.439 2.139 1.00 27.42 98 LEU A CA 1
ATOM 707 C C . LEU A 1 98 ? 25.504 5.528 1.537 1.00 14.47 98 LEU A C 1
ATOM 708 O O . LEU A 1 98 ? 25.178 6.498 0.847 1.00 27.65 98 LEU A O 1
ATOM 713 N N . ASN A 1 99 ? 24.712 4.497 1.796 1.00 24.78 99 ASN A N 1
ATOM 714 C CA . ASN A 1 99 ? 23.364 4.442 1.289 1.00 18.89 99 ASN A CA 1
ATOM 715 C C . ASN A 1 99 ? 22.550 5.584 1.849 1.00 24.20 99 ASN A C 1
ATOM 716 O O . ASN A 1 99 ? 21.886 6.314 1.126 1.00 63.14 99 ASN A O 1
ATOM 721 N N . SER A 1 100 ? 22.664 5.737 3.165 1.00 36.59 100 SER A N 1
ATOM 722 C CA . SER A 1 100 ? 22.000 6.788 3.908 1.00 24.50 100 SER A CA 1
ATOM 723 C C . SER A 1 100 ? 22.271 8.204 3.392 1.00 38.78 100 SER A C 1
ATOM 724 O O . SER A 1 100 ? 21.366 9.009 3.189 1.00 44.36 100 SER A O 1
ATOM 727 N N . LEU A 1 101 ? 23.549 8.494 3.186 1.00 16.34 101 LEU A N 1
ATOM 728 C CA . LEU A 1 101 ? 23.903 9.793 2.680 1.00 19.79 101 LEU A CA 1
ATOM 729 C C . LEU A 1 101 ? 23.323 10.013 1.311 1.00 15.21 101 LEU A C 1
ATOM 730 O O . LEU A 1 101 ? 22.667 11.019 1.065 1.00 38.70 101 LEU A O 1
ATOM 735 N N . GLN A 1 102 ? 23.599 9.066 0.425 1.00 17.56 102 GLN A N 1
ATOM 736 C CA . GLN A 1 102 ? 23.135 9.119 -0.961 1.00 38.39 102 GLN A CA 1
ATOM 737 C C . GLN A 1 102 ? 21.659 9.366 -1.127 1.00 14.77 102 GLN A C 1
ATOM 738 O O . GLN A 1 102 ? 21.210 9.978 -2.098 1.00 69.26 102 GLN A O 1
ATOM 744 N N . SER A 1 103 ? 20.913 8.857 -0.173 1.00 15.58 103 SER A N 1
ATOM 745 C CA . SER A 1 103 ? 19.492 9.013 -0.207 1.00 24.38 103 SER A CA 1
ATOM 746 C C . SER A 1 103 ? 19.148 10.384 0.309 1.00 24.79 103 SER A C 1
ATOM 747 O O . SER A 1 103 ? 18.398 11.131 -0.317 1.00 35.76 103 SER A O 1
ATOM 750 N N . ALA A 1 104 ? 19.733 10.704 1.461 1.00 15.29 104 ALA A N 1
ATOM 751 C CA . ALA A 1 104 ? 19.506 11.987 2.056 1.00 1.39 104 ALA A CA 1
ATOM 752 C C . ALA A 1 104 ? 19.719 13.073 1.012 1.00 6.53 104 ALA A C 1
ATOM 753 O O . ALA A 1 104 ? 18.881 13.938 0.835 1.00 24.03 104 ALA A O 1
ATOM 755 N N . LEU A 1 105 ? 20.823 12.977 0.273 1.00 12.54 105 LEU A N 1
ATOM 756 C CA . LEU A 1 105 ? 21.136 13.944 -0.751 1.00 12.87 105 LEU A CA 1
ATOM 757 C C . LEU A 1 105 ? 20.067 14.016 -1.808 1.00 20.87 105 LEU A C 1
ATOM 758 O O . LEU A 1 105 ? 19.610 15.081 -2.240 1.00 29.70 105 LEU A O 1
ATOM 763 N N . THR A 1 106 ? 19.676 12.852 -2.217 1.00 24.47 106 THR A N 1
ATOM 764 C CA . THR A 1 106 ? 18.675 12.739 -3.226 1.00 10.61 106 THR A CA 1
ATOM 765 C C . THR A 1 106 ? 17.339 13.308 -2.783 1.00 19.18 106 THR A C 1
ATOM 766 O O . THR A 1 106 ? 16.674 13.969 -3.541 1.00 26.03 106 THR A O 1
ATOM 770 N N . ASN A 1 107 ? 16.954 13.080 -1.534 1.00 12.23 107 ASN A N 1
ATOM 771 C CA . ASN A 1 107 ? 15.695 13.617 -1.048 1.00 1.97 107 ASN A CA 1
ATOM 772 C C . ASN A 1 107 ? 15.693 15.156 -0.931 1.00 12.54 107 ASN A C 1
ATOM 773 O O . ASN A 1 107 ? 14.664 15.802 -1.122 1.00 45.06 107 ASN A O 1
ATOM 778 N N . VAL A 1 108 ? 16.843 15.753 -0.606 1.00 14.48 108 VAL A N 1
ATOM 779 C CA . VAL A 1 108 ? 16.927 17.202 -0.468 1.00 13.50 108 VAL A CA 1
ATOM 780 C C . VAL A 1 108 ? 16.713 17.872 -1.812 1.00 12.02 108 VAL A C 1
ATOM 781 O O . VAL A 1 108 ? 16.073 18.914 -1.925 1.00 26.37 108 VAL A O 1
ATOM 785 N N . GLY A 1 109 ? 17.242 17.233 -2.848 1.00 7.32 109 GLY A N 1
ATOM 786 C CA . GLY A 1 109 ? 17.097 17.738 -4.194 1.00 27.29 109 GLY A CA 1
ATOM 787 C C . GLY A 1 109 ? 15.661 17.689 -4.699 1.00 6.65 109 GLY A C 1
ATOM 788 O O . GLY A 1 109 ? 15.177 18.633 -5.332 1.00 49.15 109 GLY A O 1
ATOM 789 N N . HIS A 1 110 ? 14.987 16.567 -4.416 1.00 12.59 110 HIS A N 1
ATOM 790 C CA . HIS A 1 110 ? 13.614 16.359 -4.850 1.00 2.63 110 HIS A CA 1
ATOM 791 C C . HIS A 1 110 ? 12.657 17.313 -4.200 1.00 14.30 110 HIS A C 1
ATOM 792 O O . HIS A 1 110 ? 11.764 17.832 -4.851 1.00 44.48 110 HIS A O 1
ATOM 799 N N . GLN A 1 111 ? 12.885 17.548 -2.917 1.00 16.86 111 GLN A N 1
ATOM 800 C CA . GLN A 1 111 ? 12.093 18.460 -2.137 1.00 31.66 111 GLN A CA 1
ATOM 801 C C . GLN A 1 111 ? 12.260 19.907 -2.609 1.00 6.29 111 GLN A C 1
ATOM 802 O O . GLN A 1 111 ? 11.337 20.716 -2.511 1.00 55.49 111 GLN A O 1
ATOM 808 N N . TRP A 1 112 ? 13.452 20.218 -3.126 1.00 19.10 112 TRP A N 1
ATOM 809 C CA . TRP A 1 112 ? 13.744 21.521 -3.661 1.00 25.07 112 TRP A CA 1
ATOM 810 C C . TRP A 1 112 ? 13.025 21.700 -4.978 1.00 5.36 112 TRP A C 1
ATOM 811 O O . TRP A 1 112 ? 12.465 22.756 -5.243 1.00 36.91 112 TRP A O 1
ATOM 822 N N . GLN A 1 113 ? 13.017 20.646 -5.781 1.00 9.81 113 GLN A N 1
ATOM 823 C CA . GLN A 1 113 ? 12.326 20.706 -7.045 1.00 10.81 113 GLN A CA 1
ATOM 824 C C . GLN A 1 113 ? 10.835 20.921 -6.824 1.00 17.11 113 GLN A C 1
ATOM 825 O O . GLN A 1 113 ? 10.231 21.784 -7.440 1.00 23.73 113 GLN A O 1
ATOM 831 N N . ASP A 1 114 ? 10.245 20.140 -5.914 1.00 13.55 114 ASP A N 1
ATOM 832 C CA . ASP A 1 114 ? 8.824 20.246 -5.559 1.00 18.78 114 ASP A CA 1
ATOM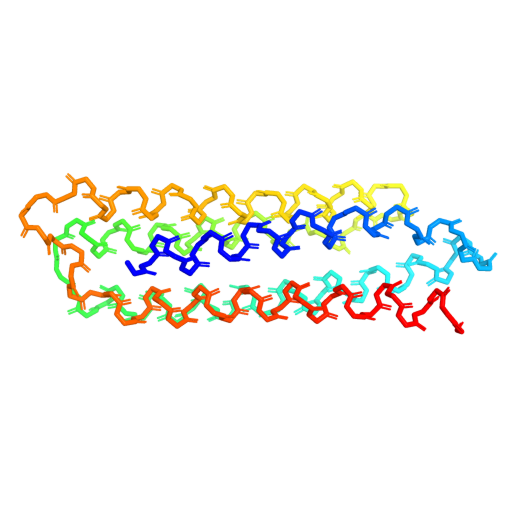 833 C C . ASP A 1 114 ? 8.420 21.688 -5.267 1.00 9.03 114 ASP A C 1
ATOM 834 O O . ASP A 1 114 ? 7.547 22.251 -5.911 1.00 50.09 114 ASP A O 1
ATOM 839 N N . ILE A 1 115 ? 9.031 22.275 -4.227 1.00 27.38 115 ILE A N 1
ATOM 840 C CA . ILE A 1 115 ? 8.755 23.643 -3.864 1.00 5.45 115 ILE A CA 1
ATOM 841 C C . ILE A 1 115 ? 8.994 24.634 -4.992 1.00 47.01 115 ILE A C 1
ATOM 842 O O . ILE A 1 115 ? 8.309 25.639 -5.096 1.00 29.54 115 ILE A O 1
ATOM 847 N N . ALA A 1 116 ? 9.990 24.385 -5.851 1.00 2.35 116 ALA A N 1
ATOM 848 C CA . ALA A 1 116 ? 10.278 25.301 -6.946 1.00 17.56 116 ALA A CA 1
ATOM 849 C C . ALA A 1 116 ? 9.120 25.358 -7.929 1.00 26.94 116 ALA A C 1
ATOM 850 O O . ALA A 1 116 ? 8.648 26.419 -8.330 1.00 42.21 116 ALA A O 1
ATOM 852 N N . THR A 1 117 ? 8.684 24.173 -8.320 1.00 5.11 117 THR A N 1
ATOM 853 C CA . THR A 1 117 ? 7.568 23.946 -9.205 1.00 36.56 117 THR A CA 1
ATOM 854 C C . THR A 1 117 ? 6.294 24.583 -8.632 1.00 23.37 117 THR A C 1
ATOM 855 O O . THR A 1 117 ? 5.528 25.247 -9.319 1.00 30.13 117 THR A O 1
ATOM 859 N N . LYS A 1 118 ? 6.075 24.412 -7.338 1.00 23.12 118 LYS A N 1
ATOM 860 C CA . LYS A 1 118 ? 4.917 25.007 -6.730 1.00 6.42 118 LYS A CA 1
ATOM 861 C C . LYS A 1 118 ? 4.840 26.509 -6.968 1.00 11.51 118 LYS A C 1
ATOM 862 O O . LYS A 1 118 ? 3.838 27.056 -7.423 1.00 46.71 118 LYS A O 1
ATOM 868 N N . THR A 1 119 ? 5.916 27.174 -6.587 1.00 8.73 119 THR A N 1
ATOM 869 C CA . THR A 1 119 ? 6.020 28.610 -6.715 1.00 31.10 119 THR A CA 1
ATOM 870 C C . THR A 1 119 ? 5.765 29.031 -8.155 1.00 21.86 119 THR A C 1
ATOM 871 O O . THR A 1 119 ? 5.237 30.106 -8.420 1.00 73.88 119 THR A O 1
ATOM 875 N N . GLN A 1 120 ? 6.180 28.187 -9.075 1.00 20.85 120 GLN A N 1
ATOM 876 C CA . GLN A 1 120 ? 6.074 28.477 -10.492 1.00 30.20 120 GLN A CA 1
ATOM 877 C C . GLN A 1 120 ? 4.650 28.375 -11.004 1.00 20.45 120 GLN A C 1
ATOM 878 O O . GLN A 1 120 ? 4.217 29.160 -11.837 1.00 41.98 120 GLN A O 1
ATOM 884 N N . ALA A 1 121 ? 3.930 27.421 -10.448 1.00 34.99 121 ALA A N 1
ATOM 885 C CA . ALA A 1 121 ? 2.555 27.153 -10.792 1.00 13.46 121 ALA A CA 1
ATOM 886 C C . ALA A 1 121 ? 1.538 28.120 -10.211 1.00 19.72 121 ALA A C 1
ATOM 887 O O . ALA A 1 121 ? 0.356 28.059 -10.565 1.00 93.98 121 ALA A O 1
ATOM 889 N N . SER A 1 122 ? 1.996 29.006 -9.315 1.00 64.86 122 SER A N 1
ATOM 890 C CA . SER A 1 122 ? 1.146 30.014 -8.681 1.00 19.30 122 SER A CA 1
ATOM 891 C C . SER A 1 122 ? 1.049 31.266 -9.561 1.00 100.00 122 SER A C 1
ATOM 892 O O . SER A 1 122 ? 1.938 32.114 -9.555 1.00 29.51 122 SER A O 1
ATOM 895 N N . ALA A 1 123 ? -0.033 31.359 -10.341 1.00 28.68 123 ALA A N 1
ATOM 896 C CA . ALA A 1 123 ? -0.271 32.460 -11.283 1.00 100.00 123 ALA A CA 1
ATOM 897 C C . ALA A 1 123 ? -0.592 33.794 -10.614 1.00 17.77 123 ALA A C 1
ATOM 898 O O . ALA A 1 123 ? -0.408 34.883 -11.184 1.00 100.00 123 ALA A O 1
ATOM 900 N N . GLN A 1 124 ? -1.092 33.662 -9.397 1.00 54.42 124 GLN A N 1
ATOM 901 C CA . GLN A 1 124 ? -1.460 34.749 -8.532 1.00 68.54 124 GLN A CA 1
ATOM 902 C C . GLN A 1 124 ? -0.186 35.304 -7.892 1.00 29.09 124 GLN A C 1
ATOM 903 O O . GLN A 1 124 ? -0.213 36.294 -7.158 1.00 100.00 124 GLN A O 1
ATOM 909 N N . GLU A 1 125 ? 0.944 34.630 -8.190 1.00 100.00 125 GLU A N 1
ATOM 910 C CA . GLU A 1 125 ? 2.292 34.958 -7.698 1.00 11.37 125 GLU A CA 1
ATOM 911 C C . GLU A 1 125 ? 2.384 34.946 -6.167 1.00 36.80 125 GLU A C 1
ATOM 912 O O . GLU A 1 125 ? 3.060 35.729 -5.515 1.00 22.64 125 GLU A O 1
ATOM 918 N N . ALA A 1 126 ? 1.642 33.996 -5.606 1.00 22.29 126 ALA A N 1
ATOM 919 C CA . ALA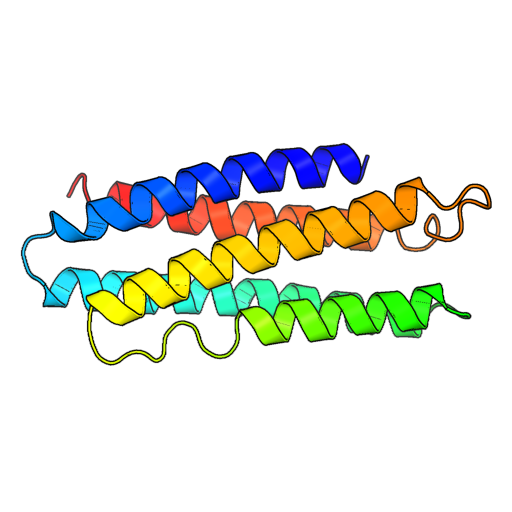 A 1 126 ? 1.532 33.847 -4.176 1.00 44.55 126 ALA A CA 1
ATOM 920 C C . ALA A 1 126 ? 2.833 33.686 -3.413 1.00 36.49 126 ALA A C 1
ATOM 921 O O . ALA A 1 126 ? 2.922 34.044 -2.232 1.00 33.20 126 ALA A O 1
ATOM 923 N N . TRP A 1 127 ? 3.805 33.089 -4.065 1.00 19.34 127 TRP A N 1
ATOM 924 C CA . TRP A 1 127 ? 5.069 32.822 -3.426 1.00 22.19 127 TRP A CA 1
ATOM 925 C C . TRP A 1 127 ? 6.035 33.968 -3.491 1.00 24.79 127 TRP A C 1
ATOM 926 O O . TRP A 1 127 ? 7.095 33.940 -2.882 1.00 32.42 127 TRP A O 1
ATOM 937 N N . ALA A 1 128 ? 5.699 34.945 -4.291 1.00 19.08 128 ALA A N 1
ATOM 938 C CA . ALA A 1 128 ? 6.566 36.087 -4.456 1.00 4.07 128 ALA A CA 1
ATOM 939 C C . ALA A 1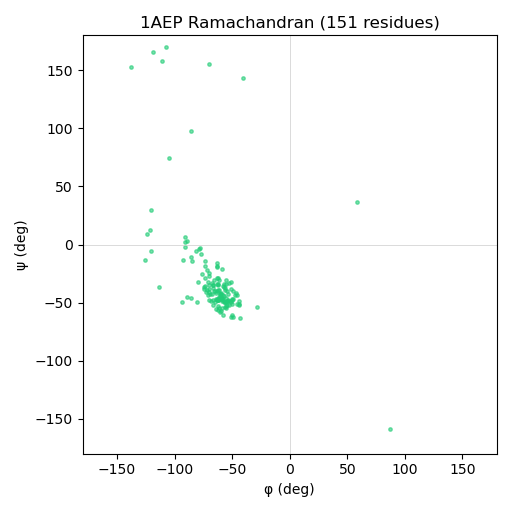 128 ? 7.106 36.665 -3.157 1.00 28.18 128 ALA A C 1
ATOM 940 O O . ALA A 1 128 ? 8.251 37.103 -3.043 1.00 24.45 128 ALA A O 1
ATOM 942 N N . PRO A 1 129 ? 6.253 36.747 -2.199 1.00 42.31 129 PRO A N 1
ATOM 943 C CA . PRO A 1 129 ? 6.646 37.379 -0.970 1.00 20.82 129 PRO A CA 1
ATOM 944 C C . PRO A 1 129 ? 7.764 36.723 -0.167 1.00 45.07 129 PRO A C 1
ATOM 945 O O . PRO A 1 129 ? 8.336 37.373 0.722 1.00 27.61 129 PRO A O 1
ATOM 949 N N . VAL A 1 130 ? 8.067 35.463 -0.467 1.00 24.55 130 VAL A N 1
ATOM 950 C CA . VAL A 1 130 ? 9.094 34.757 0.288 1.00 14.02 130 VAL A CA 1
ATOM 951 C C . VAL A 1 130 ? 10.217 34.273 -0.588 1.00 14.72 130 VAL A C 1
ATOM 952 O O . VAL A 1 130 ? 11.049 33.479 -0.150 1.00 28.00 130 VAL A O 1
ATOM 956 N N . GLN A 1 131 ? 10.213 34.777 -1.816 1.00 21.99 131 GLN A N 1
ATOM 957 C CA . GLN A 1 131 ? 11.177 34.467 -2.857 1.00 17.78 131 GLN A CA 1
ATOM 958 C C . GLN A 1 131 ? 12.640 34.671 -2.434 1.00 17.96 131 GLN A C 1
ATOM 959 O O . GLN A 1 131 ? 13.470 33.790 -2.618 1.00 37.14 131 GLN A O 1
ATOM 965 N N . SER A 1 132 ? 12.960 35.816 -1.837 1.00 19.46 132 SER A N 1
ATOM 966 C CA . SER A 1 132 ? 14.326 36.039 -1.401 1.00 22.53 132 SER A CA 1
ATOM 967 C C . SER A 1 132 ? 14.835 34.919 -0.481 1.00 35.91 132 SER A C 1
ATOM 968 O O . SER A 1 132 ? 15.881 34.314 -0.710 1.00 48.68 132 SER A O 1
ATOM 971 N N . ALA A 1 133 ? 14.048 34.635 0.549 1.00 17.09 133 ALA A N 1
ATOM 972 C CA . ALA A 1 133 ? 14.332 33.603 1.514 1.00 17.56 133 ALA A CA 1
ATOM 973 C C . ALA A 1 133 ? 14.536 32.243 0.875 1.00 13.59 133 ALA A C 1
ATOM 974 O O . ALA A 1 133 ? 15.502 31.551 1.160 1.00 35.75 133 ALA A O 1
ATOM 976 N N . LEU A 1 134 ? 13.607 31.853 0.015 1.00 5.04 134 LEU A N 1
ATOM 977 C CA . LEU A 1 134 ? 13.736 30.583 -0.659 1.00 23.97 134 LEU A CA 1
ATOM 978 C C . LEU A 1 134 ? 15.052 30.557 -1.417 1.00 11.07 134 LEU A C 1
ATOM 979 O O . LEU A 1 134 ? 15.776 29.566 -1.376 1.00 54.47 134 LEU A O 1
ATOM 984 N N . GLN A 1 135 ? 15.356 31.652 -2.113 1.00 19.39 135 GLN A N 1
ATOM 985 C CA . GLN A 1 135 ? 16.566 31.744 -2.920 1.00 8.54 135 GLN A CA 1
ATOM 986 C C . GLN A 1 135 ? 17.824 31.628 -2.090 1.00 11.70 135 GLN A C 1
ATOM 987 O O . GLN A 1 135 ? 18.752 30.896 -2.426 1.00 27.28 135 GLN A O 1
ATOM 993 N N . GLU A 1 136 ? 17.872 32.366 -1.004 1.00 10.54 136 GLU A N 1
ATOM 994 C CA . GLU A 1 136 ? 19.049 32.276 -0.214 1.00 6.62 136 GLU A CA 1
ATOM 995 C C . GLU A 1 136 ? 19.240 30.846 0.295 1.00 17.34 136 GLU A C 1
ATOM 996 O O . GLU A 1 136 ? 20.320 30.250 0.214 1.00 31.71 136 GLU A O 1
ATOM 1002 N N . ALA A 1 137 ? 18.153 30.283 0.765 1.00 15.38 137 ALA A N 1
ATOM 1003 C CA . ALA A 1 137 ? 18.182 28.923 1.263 1.00 3.54 137 ALA A CA 1
ATOM 1004 C C . ALA A 1 137 ? 18.674 27.921 0.218 1.00 14.27 137 ALA A C 1
ATOM 1005 O O . ALA A 1 137 ? 19.364 26.949 0.533 1.00 26.09 137 ALA A O 1
ATOM 1007 N N . ALA A 1 138 ? 18.295 28.159 -1.037 1.00 16.12 138 ALA A N 1
ATOM 1008 C CA . ALA A 1 138 ? 18.704 27.283 -2.103 1.00 9.13 138 ALA A CA 1
ATOM 1009 C C . ALA A 1 138 ? 20.195 27.367 -2.303 1.00 10.86 138 ALA A C 1
ATOM 1010 O O . ALA A 1 138 ? 20.830 26.376 -2.596 1.00 23.82 138 ALA A O 1
ATOM 1012 N N . GLU A 1 139 ? 20.730 28.571 -2.102 1.00 24.75 139 GLU A N 1
ATOM 1013 C CA . GLU A 1 139 ? 22.138 28.801 -2.271 1.00 16.90 139 GLU A CA 1
ATOM 1014 C C . GLU A 1 139 ? 22.945 28.116 -1.197 1.00 29.45 139 GLU A C 1
ATOM 1015 O O . GLU A 1 139 ? 23.986 27.512 -1.458 1.00 22.68 139 GLU A O 1
ATOM 1021 N N . LYS A 1 140 ? 22.428 28.221 0.030 1.00 18.05 140 LYS A N 1
ATOM 1022 C CA . LYS A 1 140 ? 23.046 27.605 1.195 1.00 7.46 140 LYS A CA 1
ATOM 1023 C C . LYS A 1 140 ? 23.075 26.096 1.064 1.00 9.08 140 LYS A C 1
ATOM 1024 O O . LYS A 1 140 ? 23.998 25.453 1.540 1.00 41.92 140 LYS A O 1
ATOM 1030 N N . THR A 1 141 ? 22.051 25.531 0.433 1.00 24.09 141 THR A N 1
ATOM 1031 C CA . THR A 1 141 ? 21.985 24.100 0.228 1.00 11.18 141 THR A CA 1
ATOM 1032 C C . THR A 1 141 ? 23.004 23.667 -0.835 1.00 8.29 141 THR A C 1
ATOM 1033 O O . THR A 1 141 ? 23.664 22.630 -0.727 1.00 23.02 141 THR A O 1
ATOM 1037 N N . LYS A 1 142 ? 23.142 24.485 -1.885 1.00 11.77 142 LYS A N 1
ATOM 1038 C CA . LYS A 1 142 ? 24.085 24.254 -2.966 1.00 1.22 142 LYS A CA 1
ATOM 1039 C C . LYS A 1 142 ? 25.512 24.204 -2.421 1.00 9.02 142 LYS A C 1
ATOM 1040 O O . LYS A 1 142 ? 26.273 23.279 -2.733 1.00 38.70 142 LYS A O 1
ATOM 1046 N N . GLU A 1 143 ? 25.842 25.192 -1.559 1.00 13.46 143 GLU A N 1
ATOM 1047 C CA . GLU A 1 143 ? 27.161 25.299 -0.907 1.00 11.64 143 GLU A CA 1
ATOM 1048 C C . GLU A 1 143 ? 27.489 24.096 -0.037 1.00 6.90 143 GLU A C 1
ATOM 1049 O O . GLU A 1 143 ? 28.601 23.552 -0.079 1.00 28.08 143 GLU A O 1
ATOM 1055 N N . ALA A 1 144 ? 26.514 23.688 0.769 1.00 8.19 144 ALA A N 1
ATOM 1056 C CA . ALA A 1 144 ? 26.692 22.551 1.622 1.00 15.15 144 ALA A CA 1
ATOM 1057 C C . ALA A 1 144 ? 27.102 21.358 0.776 1.00 22.14 144 ALA A C 1
ATOM 1058 O O . ALA A 1 144 ? 28.083 20.682 1.058 1.00 37.69 144 ALA A O 1
ATOM 1060 N N . ALA A 1 145 ? 26.359 21.125 -0.306 1.00 9.04 145 ALA A N 1
ATOM 1061 C CA . ALA A 1 145 ? 26.638 20.046 -1.241 1.00 22.35 145 ALA A CA 1
ATOM 1062 C C . ALA A 1 145 ? 27.955 20.238 -2.013 1.00 1.00 145 ALA A C 1
ATOM 1063 O O . ALA A 1 145 ? 28.626 19.258 -2.334 1.00 25.07 145 ALA A O 1
ATOM 1065 N N . ALA A 1 146 ? 28.348 21.469 -2.356 1.00 23.38 146 ALA A N 1
ATOM 1066 C CA . ALA A 1 146 ? 29.617 21.637 -3.049 1.00 9.64 146 ALA A CA 1
ATOM 1067 C C . ALA A 1 146 ? 30.759 21.349 -2.082 1.00 24.39 146 ALA A C 1
ATOM 1068 O O . ALA A 1 146 ? 31.749 20.710 -2.413 1.00 34.10 146 ALA A O 1
ATOM 1070 N N . ASN A 1 147 ? 30.597 21.821 -0.850 1.00 13.63 147 ASN A N 1
ATOM 1071 C CA . ASN A 1 147 ? 31.575 21.630 0.186 1.00 6.75 147 ASN A CA 1
ATOM 1072 C C . ASN A 1 147 ? 31.843 20.175 0.414 1.00 4.69 147 ASN A C 1
ATOM 1073 O O . ASN A 1 147 ? 32.996 19.750 0.484 1.00 36.59 147 ASN A O 1
ATOM 1078 N N . LEU A 1 148 ? 30.759 19.418 0.527 1.00 19.30 148 LEU A N 1
ATOM 1079 C CA . LEU A 1 148 ? 30.843 17.986 0.716 1.00 21.27 148 LEU A CA 1
ATOM 1080 C C . LEU A 1 148 ? 31.653 17.370 -0.395 1.00 14.65 148 LEU A C 1
ATOM 1081 O O . LEU A 1 148 ? 32.586 16.599 -0.193 1.00 36.05 148 LEU A O 1
ATOM 1086 N N . GLN A 1 149 ? 31.302 17.728 -1.602 1.00 25.29 149 GLN A N 1
ATOM 1087 C CA . GLN A 1 149 ? 32.018 17.194 -2.709 1.00 11.17 149 GLN A CA 1
ATOM 1088 C C . GLN A 1 149 ? 33.502 17.520 -2.669 1.00 13.17 149 GLN A C 1
ATOM 1089 O O . GLN A 1 149 ? 34.338 16.650 -2.865 1.00 20.85 149 GLN A O 1
ATOM 1095 N N . ASN A 1 150 ? 33.828 18.791 -2.404 1.00 27.33 150 ASN A N 1
ATOM 1096 C CA . ASN A 1 150 ? 35.222 19.182 -2.309 1.00 15.01 150 ASN A CA 1
ATOM 1097 C C . ASN A 1 150 ? 35.982 18.268 -1.358 1.00 17.42 150 ASN A C 1
ATOM 1098 O O . ASN A 1 150 ? 37.119 17.874 -1.598 1.00 40.38 150 ASN A O 1
ATOM 1103 N N . SER A 1 151 ? 35.313 17.887 -0.265 1.00 16.52 151 SER A N 1
ATOM 1104 C CA . SER A 1 151 ? 35.904 16.996 0.723 1.00 17.97 151 SER A CA 1
ATOM 1105 C C . SER A 1 151 ? 36.168 15.561 0.209 1.00 20.36 151 SER A C 1
ATOM 1106 O O . SER A 1 151 ? 37.269 15.032 0.331 1.00 58.41 151 SER A O 1
ATOM 1109 N N . ILE A 1 152 ? 35.135 14.937 -0.357 1.00 33.97 152 ILE A N 1
ATOM 1110 C CA . ILE A 1 152 ? 35.262 13.595 -0.877 1.00 17.80 152 ILE A CA 1
ATOM 1111 C C . ILE A 1 152 ? 36.317 13.531 -1.938 1.00 14.53 152 ILE A C 1
ATOM 1112 O O . ILE A 1 152 ? 36.879 12.483 -2.234 1.00 74.67 152 ILE A O 1
ATOM 1117 N N . GLN A 1 153 ? 36.587 14.702 -2.478 1.00 19.25 153 GLN A N 1
ATOM 1118 C CA . GLN A 1 153 ? 37.557 14.874 -3.535 1.00 30.34 153 GLN A CA 1
ATOM 1119 C C . GLN A 1 153 ? 38.963 15.051 -3.020 1.00 49.96 153 GLN A C 1
ATOM 1120 O O . GLN A 1 153 ? 39.897 14.461 -3.538 1.00 89.40 153 GLN A O 1
ATOM 1126 N N . SER A 1 154 ? 39.106 15.903 -2.014 1.00 34.00 154 SER A N 1
ATOM 1127 C CA . SER A 1 154 ? 40.417 16.170 -1.462 1.00 50.39 154 SER A CA 1
ATOM 1128 C C . SER A 1 154 ? 40.995 15.037 -0.649 1.00 26.71 154 SER A C 1
ATOM 1129 O O . SER A 1 154 ? 42.207 14.969 -0.456 1.00 70.28 154 SER A O 1
ATOM 1132 N N . ALA A 1 155 ? 40.112 14.171 -0.169 1.00 63.45 155 ALA A N 1
ATOM 1133 C CA . ALA A 1 155 ? 40.490 13.013 0.618 1.00 32.79 155 ALA A CA 1
ATOM 1134 C C . ALA A 1 155 ? 40.710 11.793 -0.280 1.00 30.84 155 ALA A C 1
ATOM 1135 O O . ALA A 1 155 ? 40.926 10.678 0.171 1.00 62.61 155 ALA A O 1
ATOM 1137 N N . VAL A 1 156 ? 40.661 12.018 -1.575 1.00 100.00 156 VAL A N 1
ATOM 1138 C CA . VAL A 1 156 ? 40.870 10.963 -2.519 1.00 55.31 156 VAL A CA 1
ATOM 1139 C C . VAL A 1 156 ? 42.000 11.310 -3.481 1.00 100.00 156 VAL A C 1
ATOM 1140 O O . VAL A 1 156 ? 42.244 10.616 -4.473 1.00 100.00 156 VAL A O 1
ATOM 1144 N N . GLN A 1 157 ? 42.687 12.423 -3.141 1.00 100.00 157 GLN A N 1
ATOM 1145 C CA . GLN A 1 157 ? 43.852 12.981 -3.846 1.00 47.69 157 GLN A CA 1
ATOM 1146 C C . GLN A 1 157 ? 45.059 13.041 -2.900 1.00 100.00 157 GLN A C 1
ATOM 1147 O O . GLN A 1 157 ? 46.187 13.354 -3.303 1.00 100.00 157 GLN A O 1
ATOM 1153 N N . LYS A 1 158 ? 44.763 12.687 -1.633 1.00 100.00 158 LYS A N 1
ATOM 1154 C CA . LYS A 1 158 ? 45.704 12.605 -0.476 1.00 100.00 158 LYS A CA 1
ATOM 1155 C C . LYS A 1 158 ? 44.957 12.338 0.853 1.00 100.00 158 LYS A C 1
ATOM 1156 O O . LYS A 1 158 ? 44.757 11.197 1.275 1.00 100.00 158 LYS A O 1
#

Foldseek 3Di:
DLVVLLVLLVVLLVVLLVLLVCLVVAPDQVVSLVLLLVLLVLLLVLLLVLLVVQLVVLVVDDDCLSVVSNVLSVQLNVLRVPQSPDPGSVSNSVSSSRSSVSNSVSSVVVVVVCVPPPVNVNVVCVVSNSVSSVSNSVSSNVSSVSSVVSSVD

Solvent-accessible surface area: 8143 Å² total; per-residue (Å²): 115,10,36,100,12,7,134,74,0,57,118,19,8,90,55,0,14,132,25,0,104,83,0,109,70,19,109,58,95,92,83,0,38,103,26,0,36,113,21,1,62,52,4,42,80,91,0,35,73,1,5,89,49,1,55,105,28,4,138,121,50,158,50,60,17,16,126,64,0,33,46,11,0,135,76,0,38,109,25,1,117,102,2,17,69,37,163,70,30,127,56,0,13,83,28,1,57,57,2,0,54,53,0,9,100,41,0,70,83,3,10,88,78,19,128,83,12,94,153,130,36,13,59,84,1,63,82,14,0,39,107,3,1,93,83,1,60,98,8,0,29,72,3,35,82,36,0,69,69,33,57,132,222

Secondary structure (DSSP, 8-state):
-HHHHHHHHHHHHHHHHHHHGGGGGSS-TTHHHHHHHHHHHHHHHHHHHHHHHHHHHHTT--THHHHHHHHHHHHHHHTTSSSS--SSHHHHHHHHHHHHHHHHHHHHHHHHHHHH-TT-TTGGGHHHHHHHHHHHHHHHHHHHHHHHHTT--

Nearest PDB structures (foldseek):
  1aep-assembly1_A  TM=1.007E+00  e=7.584E-18  Locusta migratoria
  1ls4-assembly1_A  TM=9.069E-01  e=2.584E-13  Locusta migratoria
  1eq1-assembly1_A  TM=8.464E-01  e=7.054E-02  Manduca sexta
  2wb7-assembly2_B  TM=2.807E-01  e=2.864E-01  Thermococcus sp. 26-2
  7p3r-assembly1_C  TM=3.055E-01  e=8.430E+00  Vibrio cholerae O1 biovar El Tor str. N16961

Radius of gyration: 16.38 Å; Cα contacts (8 Å, |Δi|>4): 159; chains: 1; bounding box: 48×37×24 Å